Protein AF-A0A537VN77-F1 (afdb_monomer)

Radius of gyration: 16.87 Å; Cα contacts (8 Å, |Δi|>4): 190; chains: 1; bounding box: 40×30×40 Å

Sequence (161 aa):
MLVGNSLGGTAAMWLAAAWPERVAGLVLVDAALPLPREARPDRKTIARIGLASLPGLGEALYSLFVRFKSADWQVADGLRRNVADPTRLSAETLRLMYEEAEERHHRPELRAPLLSAQRNLLWMLSARRAEVERVAASLTVPTLLVWGSDDLLVPLVVGQE

Solvent-accessible surface area (backbone atoms only — not comparable to full-atom values): 9035 Å² total; per-residue (Å²): 98,44,76,15,52,28,67,46,13,40,52,42,49,52,51,38,49,76,40,46,94,76,29,82,22,39,38,31,37,49,41,56,65,50,72,51,92,85,61,78,73,58,65,68,58,52,51,52,54,53,54,46,45,37,86,68,58,12,57,51,53,48,52,52,45,54,73,75,43,53,39,68,53,52,42,54,52,45,43,74,58,77,40,89,60,71,88,76,57,52,72,64,58,54,50,52,48,43,52,52,41,46,47,55,64,79,37,69,79,54,49,59,60,52,39,48,52,53,36,51,50,53,45,43,44,56,84,33,31,74,56,54,54,49,47,62,73,60,53,82,53,60,70,47,81,44,72,51,85,72,35,73,82,58,46,42,72,64,78,53,132

Secondary structure (DSSP, 8-state):
-EEEETHHHHHHHHHHHH-GGG-S-EEEES---PPPTT----HHHHHHHHHHTSTTHHHHHHHHHHHHS-HHHHHHHHHHHH-S-GGGS-HHHHHHHHHHHHHHHH-GGGHHHHHHHHHHHHHHHHHTHHHHHHHHHT--S-EEEE--TT-SSS-GGGT--

pLDDT: mean 89.59, std 6.11, range [59.06, 98.31]

Mean predicted aligned error: 4.35 Å

Nearest PDB structures (foldseek):
  7zbd-assembly2_B  TM=7.349E-01  e=2.094E-03  Rhodococcus sp. (in: high G+C Gram-positive bacteria)
  8j1o-assembly1_A  TM=7.162E-01  e=1.514E-03  Rhodococcus sp. (in: high G+C Gram-positive bacteria)
  7ond-assembly2_B  TM=6.921E-01  e=1.359E-03  Rhodococcus sp. (in: high G+C Gram-positive bacteria)
  3wib-assembly1_A  TM=7.117E-01  e=2.094E-03  Agrobacterium fabrum str. C58
  3wi7-assembly2_B  TM=7.198E-01  e=3.225E-03  Agrobacterium fabrum str. C58

Structure (mmCIF, N/CA/C/O backbone):
data_AF-A0A537VN77-F1
#
_entry.id   AF-A0A537VN77-F1
#
loop_
_atom_site.group_PDB
_atom_site.id
_atom_site.type_symbol
_atom_site.label_atom_id
_atom_site.label_alt_id
_atom_site.label_comp_id
_atom_site.label_asym_id
_atom_site.label_entity_id
_atom_site.label_seq_id
_atom_site.pdbx_PDB_ins_code
_atom_site.Cartn_x
_atom_site.Cartn_y
_atom_site.Cartn_z
_atom_site.occupancy
_atom_site.B_iso_or_equiv
_atom_site.auth_seq_id
_atom_site.auth_comp_id
_atom_site.auth_asym_id
_atom_site.auth_atom_id
_atom_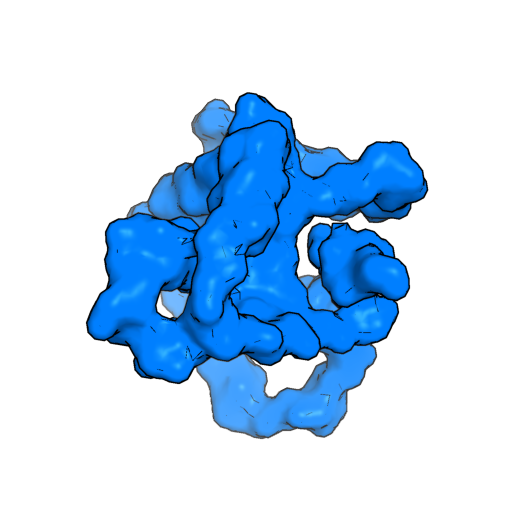site.pdbx_PDB_model_num
ATOM 1 N N . MET A 1 1 ? -18.432 6.734 3.301 1.00 94.25 1 MET A N 1
ATOM 2 C CA . MET A 1 1 ? -17.837 5.383 3.269 1.00 94.25 1 MET A CA 1
ATOM 3 C C . MET A 1 1 ? -16.447 5.508 2.674 1.00 94.25 1 MET A C 1
ATOM 5 O O . MET A 1 1 ? -16.283 6.321 1.772 1.00 94.25 1 MET A O 1
ATOM 9 N N . LEU A 1 2 ? -15.469 4.770 3.195 1.00 97.81 2 LEU A N 1
ATOM 10 C CA . LEU A 1 2 ? -14.111 4.702 2.656 1.00 97.81 2 LEU A CA 1
ATOM 11 C C . LEU A 1 2 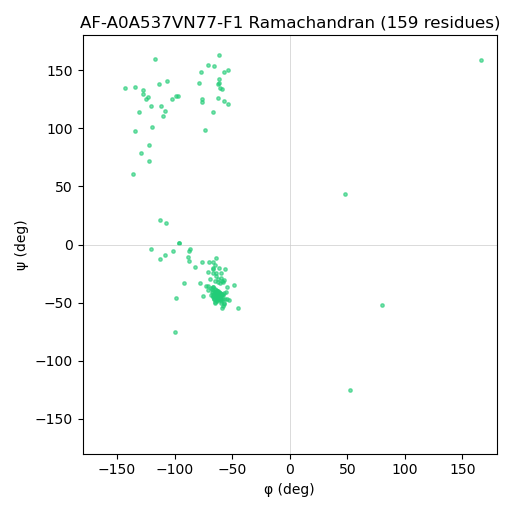? -13.849 3.293 2.130 1.00 97.81 2 LEU A C 1
ATOM 13 O O . LEU A 1 2 ? -14.228 2.315 2.770 1.00 97.81 2 LEU A O 1
ATOM 17 N N . VAL A 1 3 ? -13.197 3.200 0.976 1.00 97.94 3 VAL A N 1
ATOM 18 C CA . VAL A 1 3 ? -12.779 1.935 0.366 1.00 97.94 3 VAL A CA 1
ATOM 19 C C . VAL A 1 3 ? -11.296 2.054 0.062 1.00 97.94 3 VAL A C 1
ATOM 21 O O . VAL A 1 3 ? -10.876 3.045 -0.536 1.00 97.94 3 VAL A O 1
ATOM 24 N N . GLY A 1 4 ? -10.504 1.076 0.489 1.00 96.69 4 GLY A N 1
ATOM 25 C CA . GLY A 1 4 ? -9.062 1.104 0.292 1.00 96.69 4 GLY A CA 1
ATOM 26 C C . GLY A 1 4 ? -8.490 -0.274 -0.002 1.00 96.69 4 GLY A C 1
ATOM 27 O O . GLY A 1 4 ? -8.814 -1.244 0.682 1.00 96.69 4 GLY A O 1
ATOM 28 N N . ASN A 1 5 ? -7.608 -0.334 -1.003 1.00 94.88 5 ASN A N 1
ATOM 29 C CA . ASN A 1 5 ? -6.829 -1.520 -1.342 1.00 94.88 5 ASN A CA 1
ATOM 30 C C . ASN A 1 5 ? -5.361 -1.359 -0.933 1.00 94.88 5 ASN A C 1
ATOM 32 O O . ASN A 1 5 ? -4.800 -0.271 -1.089 1.00 94.88 5 ASN A O 1
ATOM 36 N N . SER A 1 6 ? -4.735 -2.423 -0.418 1.00 92.19 6 SER A N 1
ATOM 37 C CA . SER A 1 6 ? -3.312 -2.429 -0.055 1.00 92.19 6 SER A CA 1
ATOM 38 C C . SER A 1 6 ? -2.946 -1.248 0.862 1.00 92.19 6 SER A C 1
ATOM 40 O O . SER A 1 6 ? -3.596 -1.053 1.893 1.00 92.19 6 SER A O 1
ATOM 42 N N . LEU A 1 7 ? -1.949 -0.427 0.506 1.00 89.81 7 LEU A N 1
ATOM 43 C CA . LEU A 1 7 ? -1.585 0.799 1.233 1.00 89.81 7 LEU A CA 1
ATOM 44 C C . LEU A 1 7 ? -2.771 1.763 1.414 1.00 89.81 7 LEU A C 1
ATOM 46 O O . LEU A 1 7 ? -2.897 2.403 2.458 1.00 89.81 7 LEU A O 1
ATOM 50 N N . GLY A 1 8 ? -3.654 1.862 0.417 1.00 92.56 8 GLY A N 1
ATOM 51 C CA . GLY A 1 8 ? -4.868 2.672 0.506 1.00 92.56 8 GLY A CA 1
ATOM 52 C C . GLY A 1 8 ? -5.838 2.150 1.567 1.00 92.56 8 GLY A C 1
ATOM 53 O O . GLY A 1 8 ? -6.514 2.946 2.212 1.00 92.56 8 GLY A O 1
ATOM 54 N N . GLY A 1 9 ? -5.858 0.835 1.805 1.00 94.31 9 GLY A N 1
ATOM 55 C CA . GLY A 1 9 ? -6.600 0.209 2.901 1.00 94.31 9 GLY A CA 1
ATOM 56 C C . GLY A 1 9 ? -6.070 0.648 4.262 1.00 94.31 9 GLY A C 1
ATOM 57 O O . GLY A 1 9 ? -6.841 1.082 5.116 1.00 94.31 9 GLY A O 1
ATOM 58 N N . THR A 1 10 ? -4.748 0.645 4.443 1.00 91.62 10 THR A N 1
ATOM 59 C CA . THR A 1 10 ? -4.131 1.159 5.671 1.00 91.62 10 THR A CA 1
ATOM 60 C C . THR A 1 10 ? -4.440 2.641 5.858 1.00 91.62 10 THR A C 1
ATOM 62 O O . THR A 1 10 ? -4.880 3.042 6.928 1.00 91.62 10 THR A O 1
ATOM 65 N N . ALA A 1 11 ? -4.294 3.467 4.821 1.00 92.44 11 ALA A N 1
ATOM 66 C CA . ALA A 1 11 ? -4.624 4.890 4.909 1.00 92.44 11 ALA A CA 1
ATOM 67 C C . ALA A 1 11 ? -6.104 5.124 5.275 1.00 92.44 11 ALA A C 1
ATOM 69 O O . ALA A 1 11 ? -6.402 5.937 6.151 1.00 92.44 11 ALA A O 1
ATOM 70 N N . ALA A 1 12 ? -7.025 4.378 4.657 1.00 96.00 12 ALA A N 1
ATOM 71 C CA . ALA A 1 12 ? -8.455 4.444 4.950 1.00 96.00 12 ALA A CA 1
ATOM 72 C C . ALA A 1 12 ? -8.774 4.023 6.393 1.00 96.00 12 ALA A C 1
ATOM 74 O O . ALA A 1 12 ? -9.580 4.676 7.051 1.00 96.00 12 ALA A O 1
ATOM 75 N N . MET A 1 13 ? -8.105 2.987 6.906 1.00 95.44 13 MET A N 1
ATOM 76 C CA . MET A 1 13 ? -8.209 2.565 8.304 1.00 95.44 13 MET A CA 1
ATOM 77 C C . MET A 1 13 ? -7.779 3.676 9.267 1.00 95.44 13 MET A C 1
ATOM 79 O O . MET A 1 13 ? -8.489 3.972 10.223 1.00 95.44 13 MET A O 1
ATOM 83 N N . TRP A 1 14 ? -6.646 4.329 9.007 1.00 94.62 14 TRP A N 1
ATOM 84 C CA . TRP A 1 14 ? -6.175 5.431 9.847 1.00 94.62 14 TRP A CA 1
ATOM 85 C C . TRP A 1 14 ? -7.125 6.632 9.822 1.00 94.62 14 TRP A C 1
ATOM 87 O O . TRP A 1 14 ? -7.416 7.204 10.869 1.00 94.62 14 TRP A O 1
ATOM 97 N N . LEU A 1 15 ? -7.650 6.983 8.645 1.00 96.69 15 LEU A N 1
ATOM 98 C CA . LEU A 1 15 ? -8.667 8.029 8.500 1.00 96.69 15 LEU A CA 1
ATOM 99 C C . LEU A 1 15 ? -9.938 7.690 9.291 1.00 96.69 15 LEU A C 1
ATOM 101 O O . LEU A 1 15 ? -10.471 8.548 9.990 1.00 96.69 15 LEU A O 1
ATOM 105 N N . ALA A 1 16 ? -10.405 6.443 9.209 1.00 97.56 16 ALA A N 1
ATOM 106 C CA . ALA A 1 16 ? -11.589 5.981 9.924 1.00 97.56 16 ALA A CA 1
ATOM 107 C C . ALA A 1 16 ? -11.402 5.966 11.447 1.00 97.56 16 ALA A C 1
ATOM 109 O O . ALA A 1 16 ? -12.331 6.307 12.170 1.00 97.56 16 ALA A O 1
ATOM 110 N N . ALA A 1 17 ? -10.210 5.616 11.934 1.00 96.62 17 ALA A N 1
ATOM 111 C CA . ALA A 1 17 ? -9.894 5.658 13.359 1.00 96.62 17 ALA A CA 1
ATOM 112 C C . ALA A 1 17 ? -9.768 7.095 13.894 1.00 96.62 17 ALA A C 1
ATOM 114 O O . ALA A 1 17 ? -10.159 7.368 15.025 1.00 96.62 17 ALA A O 1
ATOM 115 N N . ALA A 1 18 ? -9.230 8.016 13.090 1.00 96.75 18 ALA A N 1
ATOM 116 C CA . ALA A 1 18 ? -9.036 9.408 13.491 1.00 96.75 18 ALA A CA 1
ATOM 117 C C . ALA A 1 18 ? -10.327 10.246 13.441 1.00 96.75 18 ALA A C 1
ATOM 119 O O . ALA A 1 18 ? -10.487 11.151 14.258 1.00 96.75 18 ALA A O 1
ATOM 120 N N . TRP A 1 19 ? -11.234 9.951 12.503 1.00 97.19 19 TRP A N 1
ATOM 121 C CA . TRP A 1 19 ? -12.484 10.697 12.290 1.00 97.19 19 TRP A CA 1
ATOM 122 C C . TRP A 1 19 ? -13.688 9.763 12.076 1.00 97.19 19 TRP A C 1
ATOM 124 O O . TRP A 1 19 ? -14.315 9.794 11.006 1.00 97.19 19 TRP A O 1
ATOM 134 N N . PRO A 1 20 ? -14.025 8.903 13.055 1.00 97.19 20 PRO A N 1
ATOM 135 C CA . PRO A 1 20 ? -15.087 7.906 12.908 1.00 97.19 20 PRO A CA 1
ATOM 136 C C . PRO A 1 20 ? -16.453 8.535 12.595 1.00 97.19 20 PRO A C 1
ATOM 138 O O . PRO A 1 20 ? -17.235 7.982 11.826 1.00 97.19 20 PRO A O 1
ATOM 141 N N . GLU A 1 21 ? -16.723 9.741 13.094 1.00 97.75 21 GLU A N 1
ATOM 142 C CA . GLU A 1 21 ? -17.956 10.494 12.848 1.00 97.75 21 GLU A CA 1
ATOM 143 C C . GLU A 1 21 ? -18.126 10.949 11.388 1.00 97.75 21 GLU A C 1
ATOM 145 O O . GLU A 1 21 ? -19.219 11.333 10.973 1.00 97.75 21 GLU A O 1
ATOM 150 N N . ARG A 1 22 ? -17.052 10.907 10.590 1.00 97.19 22 ARG A N 1
ATOM 151 C CA . ARG A 1 22 ? -17.046 11.285 9.166 1.00 97.19 22 ARG A CA 1
ATOM 152 C C . ARG A 1 22 ? -17.084 10.076 8.238 1.00 97.19 22 ARG A C 1
ATOM 154 O O . ARG A 1 22 ? -17.195 10.238 7.021 1.00 97.19 22 ARG A O 1
ATOM 161 N N . VAL A 1 23 ? -17.007 8.866 8.788 1.00 97.94 23 VAL A N 1
ATOM 162 C CA . VAL A 1 23 ? -16.882 7.628 8.022 1.00 97.94 23 VAL A CA 1
ATOM 163 C C . VAL A 1 23 ? -18.069 6.716 8.310 1.00 97.94 23 VAL A C 1
ATOM 165 O O . VAL A 1 23 ? -18.102 5.984 9.285 1.00 97.94 23 VAL A O 1
ATOM 168 N N . ALA A 1 24 ? -19.034 6.702 7.388 1.00 97.38 24 ALA A N 1
ATOM 169 C CA . ALA A 1 24 ? -20.220 5.839 7.486 1.00 97.38 24 ALA A CA 1
ATOM 170 C C . ALA A 1 24 ? -19.927 4.319 7.428 1.00 97.38 24 ALA A C 1
ATOM 172 O O . ALA A 1 24 ? -20.821 3.513 7.653 1.00 97.38 24 ALA A O 1
ATOM 173 N N . GLY A 1 25 ? -18.706 3.925 7.064 1.00 97.69 25 GLY A N 1
ATOM 174 C CA . GLY A 1 25 ? -18.283 2.533 6.926 1.00 97.69 25 GLY A CA 1
ATOM 175 C C . GLY A 1 25 ? -16.961 2.426 6.173 1.00 97.69 25 GLY A C 1
ATOM 176 O O . GLY A 1 25 ? -16.590 3.352 5.436 1.00 97.69 25 GLY A O 1
ATOM 177 N N . LEU A 1 26 ? -16.268 1.308 6.363 1.00 98.31 26 LEU A N 1
ATOM 178 C CA . LEU A 1 26 ? -14.933 1.036 5.842 1.00 98.31 26 LEU A CA 1
ATOM 179 C C . LEU A 1 26 ? -14.915 -0.298 5.081 1.00 98.31 26 LEU A C 1
ATOM 181 O O . LEU A 1 26 ? -15.421 -1.301 5.573 1.00 98.31 26 LEU A O 1
ATOM 185 N N . VAL A 1 27 ? -14.321 -0.319 3.889 1.00 97.94 27 VAL A N 1
ATOM 186 C CA . VAL A 1 27 ? -14.057 -1.549 3.128 1.00 97.94 27 VAL A CA 1
ATOM 187 C C . VAL A 1 27 ? -12.558 -1.666 2.890 1.00 97.94 27 VAL A C 1
ATOM 189 O O . VAL A 1 27 ? -11.951 -0.796 2.259 1.00 97.94 27 VAL A O 1
ATOM 192 N N . LEU A 1 28 ? -11.972 -2.741 3.405 1.00 96.75 28 LEU A N 1
ATOM 193 C CA . LEU A 1 28 ? -10.553 -3.053 3.303 1.00 96.75 28 LEU A CA 1
ATOM 194 C C . LEU A 1 28 ? -10.374 -4.231 2.349 1.00 96.75 28 LEU A C 1
ATOM 196 O O . LEU A 1 28 ? -10.840 -5.328 2.642 1.00 96.75 28 LEU A O 1
ATOM 200 N N . VAL A 1 29 ? -9.713 -3.994 1.217 1.00 96.50 29 VAL A N 1
ATOM 201 C CA . VAL A 1 29 ? -9.443 -5.019 0.197 1.00 96.50 29 VAL A CA 1
ATOM 202 C C . VAL A 1 29 ? -7.954 -5.325 0.199 1.00 96.50 29 VAL A C 1
ATOM 204 O O . VAL A 1 29 ? -7.171 -4.460 -0.191 1.00 96.50 29 VAL A O 1
ATOM 207 N N . ASP A 1 30 ? -7.542 -6.507 0.650 1.00 94.19 30 ASP A N 1
ATOM 208 C CA . ASP A 1 30 ? -6.120 -6.889 0.724 1.00 94.19 30 ASP A CA 1
ATOM 209 C C . ASP A 1 30 ? -5.259 -5.792 1.382 1.00 94.19 30 ASP A C 1
ATOM 211 O O . ASP A 1 30 ? -4.228 -5.355 0.860 1.00 94.19 30 ASP A O 1
ATOM 215 N N . ALA A 1 31 ? -5.765 -5.213 2.478 1.00 93.50 31 ALA A N 1
ATOM 216 C CA . ALA A 1 31 ? -5.151 -4.042 3.091 1.00 93.50 31 ALA A CA 1
ATOM 217 C C . ALA A 1 31 ? -3.737 -4.372 3.580 1.00 93.50 31 ALA A C 1
ATOM 219 O O . ALA A 1 31 ? -3.488 -5.410 4.186 1.00 93.50 31 ALA A O 1
ATOM 220 N N . ALA A 1 32 ? -2.794 -3.459 3.367 1.00 90.38 32 ALA A N 1
ATOM 221 C CA . ALA A 1 32 ? -1.427 -3.681 3.802 1.00 90.38 32 ALA A CA 1
ATOM 222 C C . ALA A 1 32 ? -1.357 -3.527 5.331 1.00 90.38 32 ALA A C 1
ATOM 224 O O . ALA A 1 32 ? -1.319 -2.416 5.867 1.00 90.38 32 ALA A O 1
ATOM 225 N N . LEU A 1 33 ? -1.383 -4.650 6.040 1.00 87.25 33 LEU A N 1
ATOM 226 C CA . LEU A 1 33 ? -1.326 -4.722 7.497 1.00 87.25 33 LEU A CA 1
ATOM 227 C C . LEU A 1 33 ? -0.061 -5.466 7.942 1.00 87.25 33 LEU A C 1
ATOM 229 O O . LEU A 1 33 ? 0.566 -6.166 7.138 1.00 87.25 33 LEU A O 1
ATOM 233 N N . PRO A 1 34 ? 0.386 -5.282 9.197 1.00 84.50 34 PRO A N 1
ATOM 234 C CA . PRO A 1 34 ? 1.574 -5.959 9.675 1.00 84.50 34 PRO A CA 1
ATOM 235 C C . PRO A 1 34 ? 1.382 -7.469 9.616 1.00 84.50 34 PRO A C 1
ATOM 237 O O . PRO A 1 34 ? 0.365 -7.999 10.055 1.00 84.50 34 PRO A O 1
ATOM 240 N N . LEU A 1 35 ? 2.395 -8.166 9.111 1.00 79.75 35 LEU A N 1
ATOM 241 C CA . LEU A 1 35 ? 2.364 -9.618 9.034 1.00 79.75 35 LEU A CA 1
ATOM 242 C C . LEU A 1 35 ? 2.244 -10.235 10.446 1.00 79.75 35 LEU A C 1
ATOM 244 O O . LEU A 1 35 ? 2.933 -9.781 11.380 1.00 79.75 35 LEU A O 1
ATOM 248 N N . PRO A 1 36 ? 1.426 -11.291 10.611 1.00 77.31 36 PRO A N 1
ATOM 249 C CA . PRO A 1 36 ? 1.510 -12.182 11.762 1.00 77.31 36 PRO A CA 1
ATOM 250 C C . PRO A 1 36 ? 2.934 -12.725 11.915 1.00 77.31 36 PRO A C 1
ATOM 252 O O . PRO A 1 36 ? 3.662 -12.882 10.929 1.00 77.31 36 PRO A O 1
ATOM 255 N N . ARG A 1 37 ? 3.363 -13.032 13.142 1.00 75.69 37 ARG A N 1
ATOM 256 C CA . ARG A 1 37 ? 4.736 -13.522 13.403 1.00 75.69 37 ARG A CA 1
ATOM 257 C C . ARG A 1 37 ? 5.002 -14.878 12.739 1.00 75.69 37 ARG A C 1
ATOM 259 O O . ARG A 1 37 ? 6.144 -15.249 12.448 1.00 75.69 37 ARG A O 1
ATOM 266 N N . GLU A 1 38 ? 3.933 -15.614 12.497 1.00 76.62 38 GLU A N 1
ATOM 267 C CA . GLU A 1 38 ? 3.873 -16.937 11.902 1.00 76.62 38 GLU A CA 1
ATOM 268 C C . GLU A 1 38 ? 3.939 -16.863 10.374 1.00 76.62 38 GLU A C 1
ATOM 270 O O . GLU A 1 38 ? 4.332 -17.838 9.733 1.00 76.62 38 GLU A O 1
ATOM 275 N N . ALA A 1 39 ? 3.637 -15.700 9.784 1.00 75.19 39 ALA A N 1
ATOM 276 C CA . ALA A 1 39 ? 3.703 -15.512 8.347 1.00 75.19 39 ALA A CA 1
ATOM 277 C C . ALA A 1 39 ? 5.136 -15.733 7.833 1.00 75.19 39 ALA A C 1
ATOM 279 O O . ALA A 1 39 ? 6.143 -15.386 8.466 1.00 75.19 39 ALA A O 1
ATOM 280 N N . ARG A 1 40 ? 5.235 -16.340 6.652 1.00 72.19 40 ARG A N 1
ATOM 281 C CA . ARG A 1 40 ? 6.497 -16.617 5.958 1.00 72.19 40 ARG A CA 1
ATOM 282 C C . ARG A 1 40 ? 6.378 -16.089 4.529 1.00 72.19 40 ARG A C 1
ATOM 284 O O . ARG A 1 40 ? 6.104 -16.873 3.626 1.00 72.19 40 ARG A O 1
ATOM 291 N N . PRO A 1 41 ? 6.536 -14.770 4.313 1.00 73.06 41 PRO A N 1
ATOM 292 C CA . PRO A 1 41 ? 6.396 -14.207 2.979 1.00 73.06 41 PRO A CA 1
ATOM 293 C C . PRO A 1 41 ? 7.514 -14.724 2.078 1.00 73.06 41 PRO A C 1
ATOM 295 O O . PRO A 1 41 ? 8.612 -15.049 2.548 1.00 73.06 41 PRO A O 1
ATOM 298 N N . ASP A 1 42 ? 7.254 -14.762 0.773 1.00 79.88 42 ASP A N 1
ATOM 299 C CA . ASP A 1 42 ? 8.257 -15.186 -0.194 1.00 79.88 42 ASP A CA 1
ATOM 300 C C . ASP A 1 42 ? 9.526 -14.320 -0.091 1.00 79.88 42 ASP A C 1
ATOM 302 O O . ASP A 1 42 ? 9.503 -13.092 -0.229 1.00 79.88 42 ASP A O 1
ATOM 306 N N . ARG A 1 43 ? 10.671 -14.980 0.126 1.00 81.31 43 ARG A N 1
ATOM 307 C CA . ARG A 1 43 ? 11.965 -14.310 0.325 1.00 81.31 43 ARG A CA 1
ATOM 308 C C . ARG A 1 43 ? 12.369 -13.473 -0.886 1.00 81.31 43 ARG A C 1
ATOM 310 O O . ARG A 1 43 ? 13.005 -12.435 -0.711 1.00 81.31 43 ARG A O 1
ATOM 317 N N . LYS A 1 44 ? 12.017 -13.902 -2.105 1.00 82.81 44 LYS A N 1
ATOM 318 C CA . LYS A 1 44 ? 12.354 -13.153 -3.325 1.00 82.81 44 LYS A CA 1
ATOM 319 C C . LYS A 1 44 ? 11.528 -11.874 -3.420 1.00 82.81 44 LYS A C 1
ATOM 321 O O . LYS A 1 44 ? 12.061 -10.847 -3.834 1.00 82.81 44 LYS A O 1
ATOM 326 N N . THR A 1 45 ? 10.256 -11.915 -3.037 1.00 80.00 45 THR A N 1
ATOM 327 C CA . THR A 1 45 ? 9.392 -10.733 -2.940 1.00 80.00 45 THR A CA 1
ATOM 328 C C . THR A 1 45 ? 9.914 -9.755 -1.890 1.00 80.00 45 THR A C 1
ATOM 330 O O . THR A 1 45 ? 10.127 -8.592 -2.232 1.00 80.00 45 THR A O 1
ATOM 333 N N . ILE A 1 46 ? 10.254 -10.217 -0.678 1.00 81.75 46 ILE A N 1
ATOM 334 C CA . ILE A 1 46 ? 10.861 -9.360 0.362 1.00 81.75 46 ILE A CA 1
ATOM 335 C C . ILE A 1 46 ? 12.152 -8.709 -0.145 1.00 81.75 46 ILE A C 1
ATOM 337 O O . ILE A 1 46 ? 12.307 -7.495 -0.041 1.00 81.75 46 ILE A O 1
ATOM 341 N N . ALA A 1 47 ? 13.076 -9.492 -0.712 1.00 84.50 47 ALA A N 1
ATOM 342 C CA . ALA A 1 47 ? 14.361 -8.977 -1.181 1.00 84.50 47 ALA A CA 1
ATOM 343 C C . ALA A 1 47 ? 14.191 -7.917 -2.280 1.00 84.50 47 ALA A C 1
ATOM 345 O O . ALA A 1 47 ? 14.853 -6.882 -2.255 1.00 84.50 47 ALA A O 1
ATOM 346 N N . ARG A 1 48 ? 13.270 -8.149 -3.222 1.00 82.38 48 ARG A N 1
ATOM 347 C CA . ARG A 1 48 ? 12.968 -7.211 -4.310 1.00 82.38 48 ARG A CA 1
ATOM 348 C C . ARG A 1 48 ? 12.387 -5.904 -3.784 1.00 82.38 48 ARG A C 1
ATOM 350 O O . ARG A 1 48 ? 12.848 -4.836 -4.178 1.00 82.38 48 ARG A O 1
ATOM 357 N N . ILE A 1 49 ? 11.404 -5.996 -2.889 1.00 82.81 49 ILE A N 1
ATOM 358 C CA . ILE A 1 49 ? 10.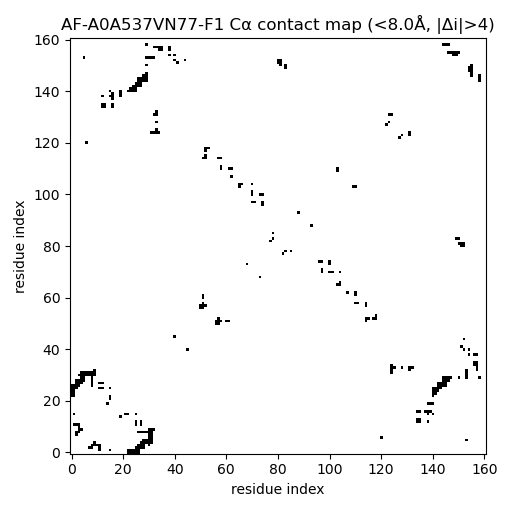773 -4.830 -2.269 1.00 82.81 49 ILE A CA 1
ATOM 359 C C . ILE A 1 49 ? 11.802 -4.056 -1.434 1.00 82.81 49 ILE A C 1
ATOM 361 O O . ILE A 1 49 ? 11.906 -2.838 -1.568 1.00 82.81 49 ILE A O 1
ATOM 365 N N . GLY A 1 50 ? 12.612 -4.750 -0.632 1.00 86.06 50 GLY A N 1
ATOM 366 C CA . GLY A 1 50 ? 13.673 -4.146 0.173 1.00 86.06 50 GLY A CA 1
ATOM 367 C C . GLY A 1 50 ? 14.712 -3.413 -0.676 1.00 86.06 50 GLY A C 1
ATOM 368 O O . GLY A 1 50 ? 14.996 -2.248 -0.414 1.00 86.06 50 GLY A O 1
ATOM 369 N N . LEU A 1 51 ? 15.217 -4.049 -1.738 1.00 86.88 51 LEU A N 1
ATOM 370 C CA . LEU A 1 51 ? 16.205 -3.454 -2.644 1.00 86.88 51 LEU A CA 1
ATOM 371 C C . LEU A 1 51 ? 15.664 -2.201 -3.346 1.00 86.88 51 LEU A C 1
ATOM 373 O O . LEU A 1 51 ? 16.345 -1.179 -3.389 1.00 86.88 51 LEU A O 1
ATOM 377 N N . ALA A 1 52 ? 14.427 -2.258 -3.847 1.00 84.06 52 ALA A N 1
ATOM 378 C CA . ALA A 1 52 ? 13.764 -1.110 -4.468 1.00 84.06 52 ALA A CA 1
ATOM 379 C C . ALA A 1 52 ? 13.503 0.044 -3.479 1.00 84.06 52 ALA A C 1
ATOM 381 O O . ALA A 1 52 ? 13.277 1.172 -3.902 1.00 84.06 52 ALA A O 1
ATOM 382 N N . SER A 1 53 ? 13.558 -0.222 -2.172 1.00 87.12 53 SER A N 1
ATOM 383 C CA . SER A 1 53 ? 13.287 0.758 -1.114 1.00 87.12 53 SER A CA 1
ATOM 384 C C . SER A 1 53 ? 14.548 1.415 -0.550 1.00 87.12 53 SER A C 1
ATOM 386 O O . SER A 1 53 ? 14.449 2.230 0.365 1.00 87.12 53 SER A O 1
ATOM 388 N N . LEU A 1 54 ? 15.737 1.088 -1.062 1.00 89.00 54 LEU A N 1
ATOM 389 C CA . LEU A 1 54 ? 16.973 1.763 -0.665 1.00 89.00 54 LEU A CA 1
ATOM 390 C C . LEU A 1 54 ? 17.051 3.151 -1.326 1.00 89.00 54 LEU A C 1
ATOM 392 O O . LEU A 1 54 ? 17.022 3.214 -2.554 1.00 89.00 54 LEU A O 1
ATOM 396 N N . PRO A 1 55 ? 17.181 4.257 -0.566 1.00 88.06 55 PRO A N 1
ATOM 397 C CA . PRO A 1 55 ? 17.260 5.596 -1.147 1.00 88.06 55 PRO A CA 1
ATOM 398 C C . PRO A 1 55 ? 18.438 5.745 -2.119 1.00 88.06 55 PRO A C 1
ATOM 400 O O . PRO A 1 55 ? 19.559 5.331 -1.823 1.00 88.06 55 PRO A O 1
ATOM 403 N N . GLY A 1 56 ? 18.191 6.341 -3.282 1.00 88.75 56 GLY A N 1
ATOM 404 C CA . GLY A 1 56 ? 19.169 6.543 -4.351 1.00 88.75 56 GLY A CA 1
ATOM 405 C C . GLY A 1 56 ? 19.378 5.292 -5.206 1.00 88.75 56 GLY A C 1
ATOM 406 O O . GLY A 1 56 ? 19.253 5.350 -6.430 1.00 88.75 56 GLY A O 1
ATOM 407 N N . LEU A 1 57 ? 19.661 4.146 -4.576 1.00 89.12 57 LEU A N 1
ATOM 408 C CA . LEU A 1 57 ? 19.861 2.880 -5.288 1.00 89.12 57 LEU A CA 1
ATOM 409 C C . LEU A 1 57 ? 18.559 2.366 -5.921 1.00 89.12 57 LEU A C 1
ATOM 411 O O . LEU A 1 57 ? 18.569 1.944 -7.075 1.00 89.12 57 LEU A O 1
ATOM 415 N N . GLY A 1 58 ? 17.440 2.433 -5.200 1.00 89.00 58 GLY A N 1
ATOM 416 C CA . GLY A 1 58 ? 16.124 2.032 -5.690 1.00 89.00 58 GLY A CA 1
ATOM 417 C C . GLY A 1 58 ? 15.692 2.853 -6.903 1.00 89.00 58 GLY A C 1
ATOM 418 O O . GLY A 1 58 ? 15.295 2.285 -7.917 1.00 89.00 58 GLY A O 1
ATOM 419 N N . GLU A 1 59 ? 15.854 4.177 -6.851 1.00 89.94 59 GLU A N 1
ATOM 420 C CA . GLU A 1 59 ? 15.557 5.090 -7.959 1.00 89.94 59 GLU A CA 1
ATOM 421 C C . GLU A 1 59 ? 16.428 4.797 -9.195 1.00 89.94 59 GLU A C 1
ATOM 423 O O . GLU A 1 59 ? 15.925 4.804 -10.325 1.00 89.94 59 GLU A O 1
ATOM 428 N N . ALA A 1 60 ? 17.719 4.504 -8.998 1.00 89.44 60 ALA A N 1
ATOM 429 C CA . ALA A 1 60 ? 18.638 4.144 -10.077 1.00 89.44 60 ALA A CA 1
ATOM 430 C C . ALA A 1 60 ? 18.260 2.802 -10.727 1.00 89.44 60 ALA A C 1
ATOM 432 O O . ALA A 1 60 ? 18.164 2.710 -11.955 1.00 89.44 60 ALA A O 1
ATOM 433 N N . LEU A 1 61 ? 17.979 1.776 -9.916 1.00 89.31 61 LEU A N 1
ATOM 434 C CA . LEU A 1 61 ? 17.537 0.462 -10.390 1.00 89.31 61 LEU A CA 1
ATOM 435 C C . LEU A 1 61 ? 16.181 0.540 -11.095 1.00 89.31 61 LEU A C 1
ATOM 437 O O . LEU A 1 61 ? 16.012 -0.058 -12.156 1.00 89.31 61 LEU A O 1
ATOM 441 N N . TYR A 1 62 ? 15.237 1.311 -10.555 1.00 87.44 62 TYR A N 1
ATOM 442 C CA . TYR A 1 62 ? 13.937 1.533 -11.180 1.00 87.44 62 TYR A CA 1
ATOM 443 C C . TYR A 1 62 ? 14.075 2.283 -12.508 1.00 87.44 62 TYR A C 1
ATOM 445 O O . TYR A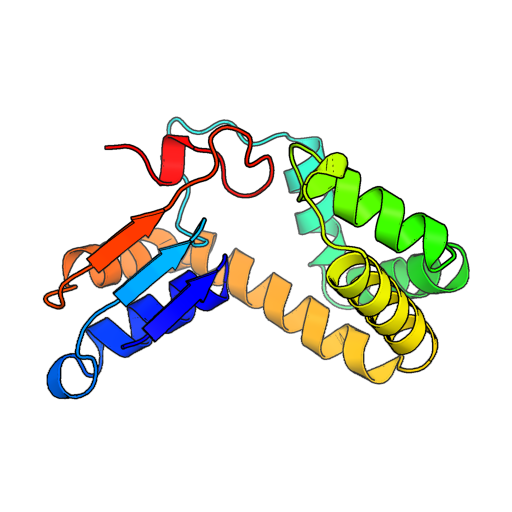 1 62 ? 13.420 1.941 -13.487 1.00 87.44 62 TYR A O 1
ATOM 453 N N . SER A 1 63 ? 14.983 3.259 -12.590 1.00 87.38 63 SER A N 1
ATOM 454 C CA . SER A 1 63 ? 15.264 3.972 -13.840 1.00 87.38 63 SER A CA 1
ATOM 455 C C . SER A 1 63 ? 15.867 3.056 -14.908 1.00 87.38 63 SER A C 1
ATOM 457 O O . SER A 1 63 ? 15.473 3.140 -16.068 1.00 87.38 63 SER A O 1
ATOM 459 N N . LEU A 1 64 ? 16.781 2.155 -14.533 1.00 88.56 64 LEU A N 1
ATOM 460 C CA . LEU A 1 64 ? 17.296 1.109 -15.426 1.00 88.56 64 LEU A CA 1
ATOM 461 C C . LEU A 1 64 ? 16.180 0.157 -15.865 1.00 88.56 64 LEU A C 1
ATOM 463 O O . LEU A 1 64 ? 16.063 -0.162 -17.045 1.00 88.56 64 LEU A O 1
ATOM 467 N N . PHE A 1 65 ? 15.340 -0.265 -14.923 1.00 86.31 65 PHE A N 1
ATOM 468 C CA . PHE A 1 65 ? 14.215 -1.150 -15.182 1.00 86.31 65 PHE A CA 1
ATOM 469 C C . PHE A 1 65 ? 13.238 -0.541 -16.196 1.00 86.31 65 PHE A C 1
ATOM 471 O O . PHE A 1 65 ? 13.026 -1.135 -17.248 1.00 86.31 65 PHE A O 1
ATOM 478 N N . VAL A 1 66 ? 12.737 0.673 -15.947 1.00 85.44 66 VAL A N 1
ATOM 479 C CA . VAL A 1 66 ? 11.841 1.390 -16.871 1.00 85.44 66 VAL A CA 1
ATOM 480 C C . VAL A 1 66 ? 12.537 1.681 -18.203 1.00 85.44 66 VAL A C 1
ATOM 482 O O . VAL A 1 66 ? 11.905 1.657 -19.246 1.00 85.44 66 VAL A O 1
ATOM 485 N N . ARG A 1 67 ? 13.852 1.916 -18.233 1.00 84.88 67 ARG A N 1
ATOM 486 C CA . ARG A 1 67 ? 14.566 2.135 -19.501 1.00 84.88 67 ARG A CA 1
ATOM 487 C C . ARG A 1 67 ? 14.609 0.891 -20.394 1.00 84.88 67 ARG A C 1
ATOM 489 O O . ARG A 1 67 ? 14.592 1.032 -21.612 1.00 84.88 67 ARG A O 1
ATOM 496 N N . PHE A 1 68 ? 14.731 -0.301 -19.812 1.00 87.69 68 PHE A N 1
ATOM 497 C CA . PHE A 1 68 ? 15.000 -1.535 -20.563 1.00 87.69 68 PHE A CA 1
ATOM 498 C C . PHE A 1 68 ? 13.817 -2.506 -20.644 1.00 87.69 68 PHE A C 1
ATOM 500 O O . PHE A 1 68 ? 13.900 -3.498 -21.369 1.00 87.69 68 PHE A O 1
ATOM 507 N N . LYS A 1 69 ? 12.734 -2.274 -19.900 1.00 89.06 69 LYS A N 1
ATOM 508 C CA . LYS A 1 69 ? 11.536 -3.123 -19.897 1.00 89.06 69 LYS A CA 1
ATOM 509 C C . LYS A 1 69 ? 10.375 -2.368 -20.523 1.00 89.06 69 LYS A C 1
ATOM 511 O O . LYS A 1 69 ? 10.003 -1.331 -20.000 1.00 89.06 69 LYS A O 1
ATOM 516 N N . SER A 1 70 ? 9.818 -2.894 -21.614 1.00 90.94 70 SER A N 1
ATOM 517 C CA . SER A 1 70 ? 8.653 -2.313 -22.294 1.00 90.94 70 SER A CA 1
ATOM 518 C C . SER A 1 70 ? 7.415 -2.273 -21.394 1.00 90.94 70 SER A C 1
ATOM 520 O O . SER A 1 70 ? 7.336 -3.020 -20.412 1.00 90.94 70 SER A O 1
ATOM 522 N N . ALA A 1 71 ? 6.415 -1.468 -21.767 1.00 89.69 71 ALA A N 1
ATOM 523 C CA . ALA A 1 71 ? 5.110 -1.481 -21.113 1.00 89.69 71 ALA A CA 1
ATOM 524 C C . ALA A 1 71 ? 4.484 -2.884 -21.110 1.00 89.69 71 ALA A C 1
ATOM 526 O O . ALA A 1 71 ? 4.020 -3.321 -20.062 1.00 89.69 71 ALA A O 1
ATOM 527 N N . ASP A 1 72 ? 4.590 -3.642 -22.211 1.00 92.31 72 ASP A N 1
ATOM 528 C CA . ASP A 1 72 ? 4.178 -5.056 -22.265 1.00 92.31 72 ASP A CA 1
ATOM 529 C C . ASP A 1 72 ? 4.804 -5.890 -21.151 1.00 92.31 72 ASP A C 1
ATOM 531 O O . ASP A 1 72 ? 4.120 -6.643 -20.459 1.00 92.31 72 ASP A O 1
ATOM 535 N N . TRP A 1 73 ? 6.118 -5.749 -20.953 1.00 92.94 73 TRP A N 1
ATOM 536 C CA . TRP A 1 73 ? 6.811 -6.480 -19.902 1.00 92.94 73 TRP A CA 1
ATOM 537 C C . TRP A 1 73 ? 6.294 -6.065 -18.523 1.00 92.94 73 TRP A C 1
ATOM 539 O O . TRP A 1 73 ? 6.060 -6.924 -17.675 1.00 92.94 73 TRP A O 1
ATOM 549 N N . GLN A 1 74 ? 6.107 -4.761 -18.292 1.00 90.81 74 GLN A N 1
ATOM 550 C CA . GLN A 1 74 ? 5.617 -4.229 -17.019 1.00 90.81 74 GLN A CA 1
ATOM 551 C C . GLN A 1 74 ? 4.192 -4.694 -16.705 1.00 90.81 74 GLN A C 1
ATOM 553 O O . GLN A 1 74 ? 3.930 -5.117 -15.579 1.00 90.81 74 GLN A O 1
ATOM 558 N N . VAL A 1 75 ? 3.292 -4.663 -17.691 1.00 93.62 75 VAL A N 1
ATOM 559 C CA . VAL A 1 75 ? 1.914 -5.145 -17.554 1.00 93.62 75 VAL A CA 1
ATOM 560 C C . VAL A 1 75 ? 1.909 -6.649 -17.301 1.00 93.62 75 VAL A C 1
ATOM 562 O O . VAL A 1 75 ? 1.310 -7.087 -16.323 1.00 93.62 75 VAL A O 1
ATOM 565 N N . ALA A 1 76 ? 2.634 -7.440 -18.096 1.00 93.00 76 ALA A N 1
ATOM 566 C CA . ALA A 1 76 ? 2.720 -8.888 -17.906 1.00 93.00 76 ALA A CA 1
ATOM 567 C C . ALA A 1 76 ? 3.277 -9.266 -16.522 1.00 93.00 76 ALA A C 1
ATOM 569 O O . ALA A 1 76 ? 2.752 -10.160 -15.855 1.00 93.00 76 ALA A O 1
ATOM 570 N N . ASP A 1 77 ? 4.319 -8.572 -16.055 1.00 90.19 77 ASP A N 1
ATOM 571 C CA . ASP A 1 77 ? 4.870 -8.788 -14.719 1.00 90.19 77 ASP A CA 1
ATOM 572 C C . ASP A 1 77 ? 3.908 -8.340 -13.608 1.00 90.19 77 ASP A C 1
ATOM 574 O O . ASP A 1 77 ? 3.812 -9.018 -12.586 1.00 90.19 77 ASP A O 1
ATOM 578 N N . GLY A 1 78 ? 3.174 -7.241 -13.802 1.00 90.12 78 GLY A N 1
ATOM 579 C CA . GLY A 1 78 ? 2.133 -6.780 -12.883 1.00 90.12 78 GLY A CA 1
ATOM 580 C C . GLY A 1 78 ? 0.982 -7.779 -12.757 1.00 90.12 78 GLY A C 1
ATOM 581 O O . GLY A 1 78 ? 0.621 -8.151 -11.642 1.00 90.12 78 GLY A O 1
ATOM 582 N N . LEU A 1 79 ? 0.473 -8.279 -13.886 1.00 92.81 79 LEU A N 1
ATOM 583 C CA . LEU A 1 79 ? -0.564 -9.313 -13.939 1.00 92.81 79 LEU A CA 1
ATOM 584 C C . LEU A 1 79 ? -0.125 -10.571 -13.195 1.00 92.81 79 LEU A C 1
ATOM 586 O O . LEU A 1 79 ? -0.810 -11.022 -12.286 1.00 92.81 79 LEU A O 1
ATOM 590 N N . ARG A 1 80 ? 1.069 -11.084 -13.511 1.00 89.88 80 ARG A N 1
ATOM 591 C CA . ARG A 1 80 ? 1.626 -12.280 -12.867 1.00 89.88 80 ARG A CA 1
ATOM 592 C C . ARG A 1 80 ? 1.733 -12.152 -11.344 1.00 89.88 80 ARG A C 1
ATOM 594 O O . ARG A 1 80 ? 1.708 -13.162 -10.649 1.00 89.88 80 ARG A O 1
ATOM 601 N N . ARG A 1 81 ? 1.945 -10.939 -10.829 1.00 85.12 81 ARG A N 1
ATOM 602 C CA . ARG A 1 81 ? 2.167 -10.699 -9.396 1.00 85.12 81 ARG A CA 1
ATOM 603 C C . ARG A 1 81 ? 0.898 -10.386 -8.621 1.00 85.12 81 ARG A C 1
ATOM 605 O O . ARG A 1 81 ? 0.840 -10.727 -7.447 1.00 85.12 81 ARG A O 1
ATOM 612 N N . ASN A 1 82 ? -0.055 -9.715 -9.260 1.00 88.38 82 ASN A N 1
ATOM 613 C CA . ASN A 1 82 ? -1.167 -9.072 -8.566 1.00 88.38 82 ASN A CA 1
ATOM 614 C C . ASN A 1 82 ? -2.540 -9.603 -9.009 1.00 88.38 82 ASN A C 1
ATOM 616 O O . ASN A 1 82 ? -3.552 -9.155 -8.483 1.00 88.38 82 ASN A O 1
ATOM 620 N N . VAL A 1 83 ? -2.600 -10.505 -9.995 1.00 91.50 83 VAL A N 1
ATOM 621 C CA . VAL A 1 83 ? -3.861 -11.013 -10.548 1.00 91.50 83 VAL A CA 1
ATOM 622 C C . VAL A 1 83 ? -3.825 -12.535 -10.605 1.00 91.50 83 VAL A C 1
ATOM 624 O O . VAL A 1 83 ? -3.059 -13.117 -11.369 1.00 91.50 83 VAL A O 1
ATOM 627 N N . ALA A 1 84 ? -4.686 -13.175 -9.813 1.00 91.56 84 ALA A N 1
ATOM 628 C CA . ALA A 1 84 ? -4.786 -14.633 -9.751 1.00 91.56 84 ALA A CA 1
ATOM 629 C C . ALA A 1 84 ? -5.264 -15.249 -11.078 1.00 91.56 84 ALA A C 1
ATOM 631 O O . ALA A 1 84 ? -4.727 -16.257 -11.528 1.00 91.56 84 ALA A O 1
ATOM 632 N N . ASP A 1 85 ? -6.245 -14.615 -11.728 1.00 92.38 85 ASP A N 1
ATOM 633 C CA . ASP A 1 85 ? -6.781 -15.046 -13.020 1.00 92.38 85 ASP A CA 1
ATOM 634 C C . ASP A 1 85 ? -6.929 -13.848 -13.975 1.00 92.38 85 ASP A C 1
ATOM 636 O O . ASP A 1 85 ? -7.919 -13.109 -13.907 1.00 92.38 85 ASP A O 1
ATOM 640 N N . PRO A 1 86 ? -5.953 -13.637 -14.880 1.00 90.88 86 PRO A N 1
ATOM 641 C CA . PRO A 1 86 ? -5.987 -12.545 -15.848 1.00 90.88 86 PRO A CA 1
ATOM 642 C C . PRO A 1 86 ? -7.172 -12.600 -16.818 1.00 90.88 86 PRO A C 1
ATOM 644 O O . PRO A 1 86 ? -7.524 -11.569 -17.386 1.00 90.88 86 PRO A O 1
ATOM 647 N N . THR A 1 87 ? -7.812 -13.763 -17.008 1.00 93.19 87 THR A N 1
ATOM 648 C CA . THR A 1 87 ? -8.961 -13.900 -17.924 1.00 93.19 87 THR A CA 1
ATOM 649 C C . THR A 1 87 ? -10.214 -13.193 -17.407 1.00 93.19 87 THR A C 1
ATOM 651 O O . THR A 1 87 ? -11.140 -12.925 -18.170 1.00 93.19 87 THR A O 1
ATOM 654 N N . ARG A 1 88 ? -10.227 -12.838 -16.117 1.00 92.38 88 ARG A N 1
ATOM 655 C CA . ARG A 1 88 ? -11.320 -12.111 -15.462 1.00 92.38 88 ARG A CA 1
ATOM 656 C C . ARG A 1 88 ? -11.198 -10.595 -15.580 1.00 92.38 88 ARG A C 1
ATOM 658 O O . ARG A 1 88 ? -12.084 -9.884 -15.109 1.00 92.38 88 ARG A O 1
ATOM 665 N N . LEU A 1 89 ? -10.116 -10.090 -16.168 1.00 94.06 89 LEU A N 1
ATOM 666 C CA . LEU A 1 89 ? -9.940 -8.659 -16.381 1.00 94.06 89 LEU A CA 1
ATOM 667 C C . LEU A 1 89 ? -10.738 -8.190 -17.592 1.00 94.06 89 LEU A C 1
ATOM 669 O O . LEU A 1 89 ? -10.764 -8.838 -18.637 1.00 94.06 89 LEU A O 1
ATOM 673 N N . SER A 1 90 ? -11.359 -7.020 -17.462 1.00 96.06 90 SER A N 1
ATOM 674 C CA . SER A 1 90 ? -11.985 -6.372 -18.606 1.00 96.06 90 SER A CA 1
ATOM 675 C C . SER A 1 90 ? -10.915 -5.837 -19.564 1.00 96.06 90 SER A C 1
ATOM 677 O O . SER A 1 90 ? -9.797 -5.489 -19.165 1.00 96.06 90 SER A O 1
ATOM 679 N N . ALA A 1 91 ? -11.278 -5.709 -20.842 1.00 95.62 91 ALA A N 1
ATOM 680 C CA . ALA A 1 91 ? -10.425 -5.054 -21.832 1.00 95.62 91 ALA A CA 1
ATOM 681 C C . ALA A 1 91 ? -10.083 -3.606 -21.430 1.00 95.62 91 ALA A C 1
ATOM 683 O O . ALA A 1 91 ? -8.988 -3.124 -21.709 1.00 95.62 91 ALA A O 1
ATOM 684 N N . GLU A 1 92 ? -10.998 -2.926 -20.733 1.00 96.94 92 GLU A N 1
ATOM 685 C CA . GLU A 1 92 ? -10.770 -1.582 -20.208 1.00 96.94 92 GLU A CA 1
ATOM 686 C C . GLU A 1 92 ? -9.699 -1.563 -19.113 1.00 96.94 92 GLU A C 1
ATOM 688 O O . GLU A 1 92 ? -8.802 -0.725 -19.166 1.00 96.94 92 GLU A O 1
ATOM 693 N N . THR A 1 93 ? -9.738 -2.498 -18.157 1.00 95.25 93 THR A N 1
ATOM 694 C CA . THR A 1 93 ? -8.707 -2.598 -17.116 1.00 95.25 93 THR A CA 1
ATOM 695 C C . THR A 1 93 ? -7.338 -2.852 -17.731 1.00 95.25 93 THR A C 1
ATOM 697 O O . THR A 1 93 ? -6.379 -2.175 -17.371 1.00 95.25 93 THR A O 1
ATOM 700 N N . LEU A 1 94 ? -7.244 -3.767 -18.701 1.00 94.81 94 LEU A N 1
ATOM 701 C CA . LEU A 1 94 ? -5.989 -4.014 -19.412 1.00 94.81 94 LEU A CA 1
ATOM 702 C C . LEU A 1 94 ? -5.494 -2.752 -20.130 1.00 94.81 94 LEU A C 1
ATOM 704 O O . LEU A 1 94 ? -4.334 -2.387 -19.960 1.00 94.81 94 LEU A O 1
ATOM 708 N N . ARG A 1 95 ? -6.366 -2.041 -20.860 1.00 96.06 95 ARG A N 1
ATOM 709 C CA . ARG A 1 95 ? -6.019 -0.769 -21.518 1.00 96.06 95 ARG A CA 1
ATOM 710 C C . ARG A 1 95 ? -5.448 0.248 -20.523 1.00 96.06 95 ARG A C 1
ATOM 712 O O . ARG A 1 95 ? -4.397 0.819 -20.792 1.00 96.06 95 ARG A O 1
ATOM 719 N N . LEU A 1 96 ? -6.092 0.432 -19.369 1.00 95.38 96 LEU A N 1
ATOM 720 C CA . LEU A 1 96 ? -5.628 1.360 -18.330 1.00 95.38 96 LEU A CA 1
ATOM 721 C C . LEU A 1 96 ? -4.271 0.950 -17.740 1.00 95.38 96 LEU A C 1
ATOM 723 O O . LEU A 1 96 ? -3.423 1.806 -17.507 1.00 95.38 96 LEU A O 1
ATOM 727 N N . MET A 1 97 ? -4.029 -0.350 -17.538 1.00 94.50 97 MET A N 1
ATOM 728 C CA . MET A 1 97 ? -2.724 -0.841 -17.075 1.00 94.50 97 MET A CA 1
ATOM 729 C C . MET A 1 97 ? -1.607 -0.525 -18.076 1.00 94.50 97 MET A C 1
ATOM 731 O O . MET A 1 97 ? -0.502 -0.161 -17.671 1.00 94.50 97 MET A O 1
ATOM 735 N N . TYR A 1 98 ? -1.895 -0.657 -19.373 1.00 95.12 98 TYR A N 1
ATOM 736 C CA . TYR A 1 98 ? -0.974 -0.295 -20.447 1.00 95.12 98 TYR A CA 1
ATOM 737 C C . TYR A 1 98 ? -0.705 1.210 -20.496 1.00 95.12 98 TYR A C 1
ATOM 739 O O . TYR A 1 98 ? 0.454 1.615 -20.538 1.00 95.12 98 TYR A O 1
ATOM 747 N N . GLU A 1 99 ? -1.751 2.033 -20.418 1.00 94.62 99 GLU A N 1
ATOM 748 C CA . GLU A 1 99 ? -1.625 3.495 -20.373 1.00 94.62 99 GLU A CA 1
ATOM 749 C C . GLU A 1 99 ? -0.782 3.955 -19.181 1.00 94.62 99 GLU A C 1
ATOM 751 O O . GLU A 1 99 ? 0.116 4.779 -19.344 1.00 94.62 99 GLU A O 1
ATOM 756 N N . GLU A 1 100 ? -0.993 3.370 -18.001 1.00 91.38 100 GLU A N 1
ATOM 757 C CA . GLU A 1 100 ? -0.206 3.693 -16.811 1.00 91.38 100 GLU A CA 1
ATOM 758 C C . GLU A 1 100 ? 1.259 3.236 -16.948 1.00 91.38 100 GLU A C 1
ATOM 760 O O . GLU A 1 100 ? 2.183 3.923 -16.507 1.00 91.38 100 GLU A O 1
ATOM 765 N N . ALA A 1 101 ? 1.510 2.073 -17.558 1.00 91.06 101 ALA A N 1
ATOM 766 C CA . ALA A 1 101 ? 2.869 1.601 -17.820 1.00 91.06 101 ALA A CA 1
ATOM 767 C C . ALA A 1 101 ? 3.622 2.528 -18.789 1.00 91.06 101 ALA A C 1
ATOM 769 O O . ALA A 1 101 ? 4.780 2.859 -18.519 1.00 91.06 101 ALA A O 1
ATOM 770 N N . GLU A 1 102 ? 2.963 2.997 -19.851 1.00 91.62 102 GLU A N 1
ATOM 771 C CA . GLU A 1 102 ? 3.511 3.986 -20.788 1.00 91.62 102 GLU A CA 1
ATOM 772 C C . GLU A 1 102 ? 3.721 5.355 -20.124 1.00 91.62 102 GLU A C 1
ATOM 774 O O . GLU A 1 102 ? 4.792 5.954 -20.252 1.00 91.62 102 GLU A O 1
ATOM 779 N N . GLU A 1 103 ? 2.771 5.837 -19.317 1.00 89.81 103 GLU A N 1
ATOM 780 C CA . GLU A 1 103 ? 2.936 7.102 -18.592 1.00 89.81 103 GLU A CA 1
ATOM 781 C C . GLU A 1 103 ? 4.192 7.071 -17.703 1.00 89.81 103 GLU A C 1
ATOM 783 O O . GLU A 1 103 ? 4.984 8.018 -17.703 1.00 89.81 103 GLU A O 1
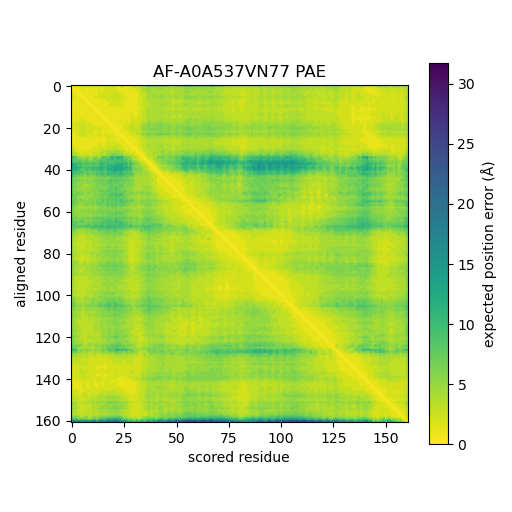ATOM 788 N N . ARG A 1 104 ? 4.459 5.955 -17.011 1.00 86.81 104 ARG A N 1
ATOM 789 C CA . ARG A 1 104 ? 5.672 5.792 -16.185 1.00 86.81 104 ARG A CA 1
ATOM 790 C C . ARG A 1 104 ? 6.975 5.867 -16.992 1.00 86.81 104 ARG A C 1
ATOM 792 O O . ARG A 1 104 ? 7.997 6.289 -16.437 1.00 86.81 104 ARG A O 1
ATOM 799 N N . HIS A 1 105 ? 6.975 5.479 -18.271 1.00 86.50 105 HIS A N 1
ATOM 800 C CA . HIS A 1 105 ? 8.131 5.661 -19.157 1.00 86.50 105 HIS A CA 1
ATOM 801 C C . HIS A 1 105 ? 8.392 7.138 -19.451 1.00 86.50 105 HIS A C 1
ATOM 803 O O . HIS A 1 105 ? 9.548 7.574 -19.439 1.00 86.50 105 HIS A O 1
ATOM 809 N N . HIS A 1 106 ? 7.323 7.902 -19.664 1.00 89.25 106 HIS A N 1
ATOM 810 C CA . HIS A 1 106 ? 7.386 9.307 -20.059 1.00 89.25 106 HIS A CA 1
ATOM 811 C C . HIS A 1 106 ? 7.463 10.289 -18.885 1.00 89.25 106 HIS A C 1
ATOM 813 O O . HIS A 1 106 ? 7.768 11.460 -19.101 1.00 89.25 106 HIS A O 1
ATOM 819 N N . ARG A 1 107 ? 7.247 9.819 -17.651 1.00 90.44 107 ARG A N 1
ATOM 820 C CA . ARG A 1 107 ? 7.196 10.652 -16.442 1.00 90.44 107 ARG A CA 1
ATOM 821 C C . ARG A 1 107 ? 8.211 10.241 -15.369 1.00 90.44 107 ARG A C 1
ATOM 823 O O . ARG A 1 107 ? 7.847 9.671 -14.333 1.00 90.44 107 ARG A O 1
ATOM 830 N N . PRO A 1 108 ? 9.516 10.494 -15.588 1.00 86.88 108 PRO A N 1
ATOM 831 C CA . PRO A 1 108 ? 10.569 10.135 -14.637 1.00 86.88 108 PRO A CA 1
ATOM 832 C C . PRO A 1 108 ? 10.413 10.780 -13.249 1.00 86.88 108 PRO A C 1
ATOM 834 O O . PRO A 1 108 ? 10.895 10.226 -12.262 1.00 8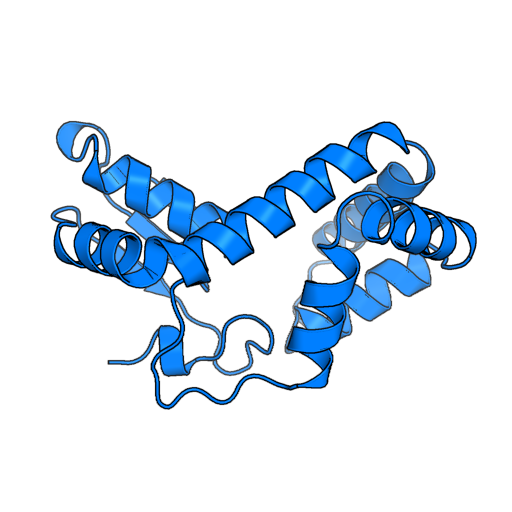6.88 108 PRO A O 1
ATOM 837 N N . GLU A 1 109 ? 9.721 11.909 -13.143 1.00 89.44 109 GLU A N 1
ATOM 838 C CA . GLU A 1 109 ? 9.430 12.604 -11.891 1.00 89.44 109 GLU A CA 1
ATOM 839 C C . GLU A 1 109 ? 8.495 11.822 -10.956 1.00 89.44 109 GLU A C 1
ATOM 841 O O . GLU A 1 109 ? 8.520 12.053 -9.750 1.00 89.44 109 GLU A O 1
ATOM 846 N N . LEU A 1 110 ? 7.717 10.858 -11.469 1.00 85.69 110 LEU A N 1
ATOM 847 C CA . LEU A 1 110 ? 6.845 10.005 -10.650 1.00 85.69 110 LEU A CA 1
ATOM 848 C C . LEU A 1 110 ? 7.610 8.912 -9.888 1.00 85.69 110 LEU A C 1
ATOM 850 O O . LEU A 1 110 ? 7.086 8.335 -8.934 1.00 85.69 110 LEU A O 1
ATOM 854 N N . ARG A 1 111 ? 8.866 8.639 -10.263 1.00 86.38 111 ARG A N 1
ATOM 855 C CA . ARG A 1 111 ? 9.673 7.540 -9.703 1.00 86.38 111 ARG A CA 1
ATOM 856 C C . ARG A 1 111 ? 9.974 7.737 -8.222 1.00 86.38 111 ARG A C 1
ATOM 858 O O . ARG A 1 111 ? 9.752 6.836 -7.418 1.00 86.38 111 ARG A O 1
ATOM 865 N N . ALA A 1 112 ? 10.475 8.917 -7.859 1.00 87.00 112 ALA A N 1
ATOM 866 C CA . ALA A 1 112 ? 10.852 9.207 -6.479 1.00 87.00 112 ALA A CA 1
ATOM 867 C C . ALA A 1 112 ? 9.633 9.239 -5.531 1.00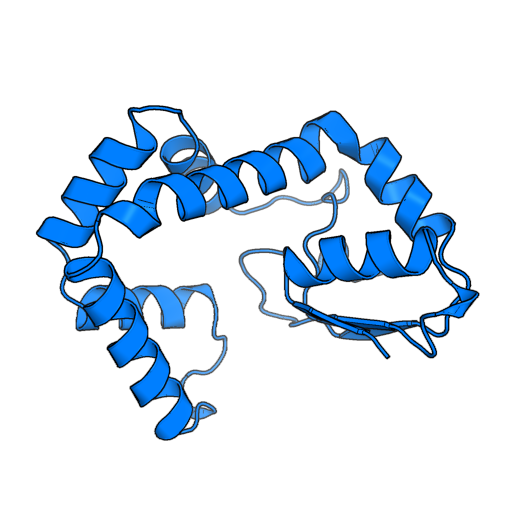 87.00 112 ALA A C 1
ATOM 869 O O . ALA A 1 112 ? 9.709 8.604 -4.478 1.00 87.00 112 ALA A O 1
ATOM 870 N N . PRO A 1 113 ? 8.493 9.877 -5.876 1.00 88.69 113 PRO A N 1
ATOM 871 C CA . PRO A 1 113 ? 7.264 9.778 -5.087 1.00 88.69 113 PRO A CA 1
ATOM 872 C C . PRO A 1 113 ? 6.765 8.340 -4.912 1.00 88.69 113 PRO A C 1
ATOM 874 O O . PRO A 1 113 ? 6.433 7.953 -3.793 1.00 88.69 113 PRO A O 1
ATOM 877 N N . LEU A 1 114 ? 6.773 7.528 -5.977 1.00 86.81 114 LEU A N 1
ATOM 878 C CA . LEU A 1 114 ? 6.357 6.123 -5.923 1.00 86.81 114 LEU A CA 1
ATOM 879 C C . LEU A 1 114 ? 7.216 5.314 -4.942 1.00 86.81 114 LEU A C 1
ATOM 881 O O . LEU A 1 114 ? 6.696 4.645 -4.048 1.00 86.81 114 LEU A O 1
ATOM 885 N N . LEU A 1 115 ? 8.541 5.411 -5.068 1.00 88.81 115 LEU A N 1
ATOM 886 C CA . LEU A 1 115 ? 9.462 4.699 -4.180 1.00 88.81 115 LEU A CA 1
ATOM 887 C C . LEU A 1 115 ? 9.431 5.256 -2.753 1.00 88.81 115 LEU A C 1
ATOM 889 O O . LEU A 1 115 ? 9.627 4.505 -1.800 1.00 88.81 115 LEU A O 1
ATOM 893 N N . SER A 1 116 ? 9.140 6.546 -2.578 1.00 90.06 116 SER A N 1
ATOM 894 C CA . SER A 1 116 ? 8.895 7.147 -1.264 1.00 90.06 116 SER A CA 1
ATOM 895 C C . SER A 1 116 ? 7.651 6.559 -0.594 1.00 90.06 116 SER A C 1
ATOM 897 O O . SER A 1 116 ? 7.711 6.163 0.570 1.00 90.06 116 SER A O 1
ATOM 899 N N . ALA A 1 117 ? 6.546 6.412 -1.332 1.00 87.69 117 ALA A N 1
ATOM 900 C CA . ALA A 1 117 ? 5.335 5.769 -0.827 1.00 87.69 117 ALA A CA 1
ATOM 901 C C . ALA A 1 117 ? 5.596 4.309 -0.419 1.00 87.69 117 ALA A C 1
ATOM 903 O O . ALA A 1 117 ? 5.205 3.895 0.673 1.00 87.69 117 ALA A O 1
ATOM 904 N N . GLN A 1 118 ? 6.336 3.556 -1.238 1.00 88.00 118 GLN A N 1
ATOM 905 C CA . GLN A 1 118 ? 6.738 2.184 -0.916 1.00 88.00 118 GLN A CA 1
ATOM 906 C C . GLN A 1 118 ? 7.605 2.113 0.353 1.00 88.00 118 GLN A C 1
ATOM 908 O O . GLN A 1 118 ? 7.354 1.289 1.231 1.00 88.00 118 GLN A O 1
ATOM 913 N N . ARG A 1 119 ? 8.600 2.999 0.487 1.00 90.62 119 ARG A N 1
ATOM 914 C CA . ARG A 1 119 ? 9.447 3.102 1.688 1.00 90.62 119 ARG A CA 1
ATOM 915 C C . ARG A 1 119 ? 8.623 3.379 2.943 1.00 90.62 119 ARG A C 1
ATOM 917 O O . ARG A 1 119 ? 8.808 2.706 3.955 1.00 90.62 119 ARG A O 1
ATOM 924 N N . ASN A 1 120 ? 7.700 4.335 2.863 1.00 86.75 120 ASN A N 1
ATOM 925 C CA . ASN A 1 120 ? 6.825 4.691 3.977 1.00 86.75 120 ASN A CA 1
ATOM 926 C C . ASN A 1 120 ? 5.908 3.534 4.373 1.00 86.75 120 ASN A C 1
ATOM 928 O O . ASN A 1 120 ? 5.745 3.281 5.566 1.00 86.75 120 ASN A O 1
ATOM 932 N N . LEU A 1 121 ? 5.368 2.796 3.397 1.00 84.94 121 LEU A N 1
ATOM 933 C CA . LEU A 1 121 ? 4.595 1.588 3.665 1.00 84.94 121 LEU A CA 1
ATOM 934 C C . LEU A 1 121 ? 5.427 0.574 4.457 1.00 84.94 121 LEU A C 1
ATOM 936 O O . LEU A 1 121 ? 5.008 0.136 5.523 1.00 84.94 121 LEU A O 1
ATOM 940 N N . LEU A 1 122 ? 6.628 0.234 3.984 1.00 85.75 122 LEU A N 1
ATOM 941 C CA . LEU A 1 122 ? 7.481 -0.733 4.680 1.00 85.75 122 LEU A CA 1
ATOM 942 C C . LEU A 1 122 ? 7.848 -0.281 6.086 1.00 85.75 122 LEU A C 1
ATOM 944 O O . LEU A 1 122 ? 7.832 -1.087 7.017 1.00 85.75 122 LEU A O 1
ATOM 948 N N . TRP A 1 123 ? 8.172 0.999 6.250 1.00 84.50 123 TRP A N 1
ATOM 949 C CA . TRP A 1 123 ? 8.480 1.560 7.556 1.00 84.50 123 TRP A CA 1
ATOM 950 C C . TRP A 1 123 ? 7.278 1.484 8.504 1.00 84.50 123 TRP A C 1
ATOM 952 O O . TRP A 1 123 ? 7.426 1.068 9.652 1.00 84.50 123 TR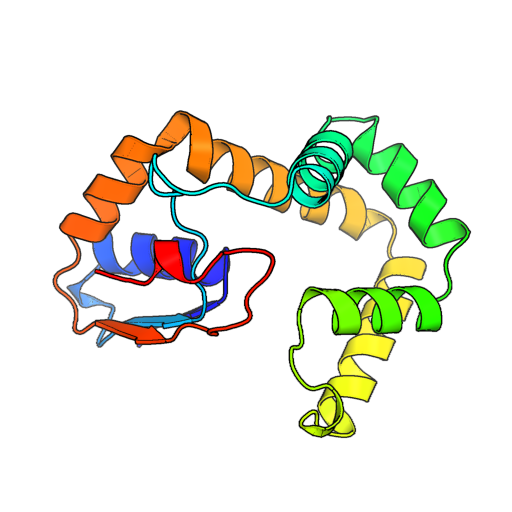P A O 1
ATOM 962 N N . MET A 1 124 ? 6.076 1.795 8.017 1.00 82.44 124 MET A N 1
ATOM 963 C CA . MET A 1 124 ? 4.843 1.687 8.793 1.00 82.44 124 MET A CA 1
ATOM 964 C C . MET A 1 124 ? 4.562 0.238 9.224 1.00 82.44 124 MET A C 1
ATOM 966 O O . MET A 1 124 ? 4.281 -0.011 10.394 1.00 82.44 124 MET A O 1
ATOM 970 N N . LEU A 1 125 ? 4.687 -0.727 8.308 1.00 79.88 125 LEU A N 1
ATOM 971 C CA . LEU A 1 125 ? 4.408 -2.141 8.592 1.00 79.88 125 LEU A CA 1
ATOM 972 C C . LEU A 1 125 ? 5.450 -2.810 9.496 1.00 79.88 125 LEU A C 1
ATOM 974 O O . LEU A 1 125 ? 5.146 -3.812 10.141 1.00 79.88 125 LEU A O 1
ATOM 978 N N . SER A 1 126 ? 6.671 -2.273 9.541 1.00 81.69 126 SER A N 1
ATOM 979 C CA . SER A 1 126 ? 7.762 -2.798 10.364 1.00 81.69 126 SER A CA 1
ATOM 980 C C . SER A 1 126 ? 7.921 -2.004 11.662 1.00 81.69 126 SER A C 1
ATOM 982 O O . SER A 1 126 ? 7.504 -2.455 12.728 1.00 81.69 126 SER A O 1
ATOM 984 N N . ALA A 1 127 ? 8.481 -0.799 11.580 1.00 81.19 127 ALA A N 1
ATOM 985 C CA . ALA A 1 127 ? 8.833 0.031 12.727 1.00 81.19 127 ALA A CA 1
ATOM 986 C C . ALA A 1 127 ? 7.614 0.535 13.515 1.00 81.19 127 ALA A C 1
ATOM 988 O O . ALA A 1 127 ? 7.736 0.818 14.705 1.00 81.19 127 ALA A O 1
ATOM 989 N N . ARG A 1 128 ? 6.438 0.621 12.879 1.00 83.31 128 ARG A N 1
ATOM 990 C CA . ARG A 1 128 ? 5.181 1.049 13.517 1.00 83.31 128 ARG A CA 1
ATOM 991 C C . ARG A 1 128 ? 4.138 -0.060 13.638 1.00 83.31 128 ARG A C 1
ATOM 993 O O . ARG A 1 128 ? 2.967 0.230 13.862 1.00 83.31 128 ARG A O 1
ATOM 1000 N N . ARG A 1 129 ? 4.550 -1.331 13.586 1.00 86.62 129 ARG A N 1
ATOM 1001 C CA . ARG A 1 129 ? 3.656 -2.498 13.710 1.00 86.62 129 ARG A CA 1
ATOM 1002 C C . ARG A 1 129 ? 2.643 -2.373 14.854 1.00 86.62 129 ARG A C 1
ATOM 1004 O O . ARG A 1 129 ? 1.446 -2.430 14.609 1.00 86.62 129 ARG A O 1
ATOM 1011 N N . ALA A 1 130 ? 3.122 -2.125 16.075 1.00 88.50 130 ALA A N 1
ATOM 1012 C CA . ALA A 1 130 ? 2.264 -2.018 17.259 1.00 88.50 130 ALA A CA 1
ATOM 1013 C C . ALA A 1 130 ? 1.285 -0.834 17.195 1.00 88.50 130 ALA A C 1
ATOM 1015 O O . ALA A 1 130 ? 0.235 -0.852 17.829 1.00 88.50 130 ALA A O 1
ATOM 1016 N N . GLU A 1 131 ? 1.631 0.222 16.459 1.00 90.06 131 GLU A N 1
ATOM 1017 C CA . GLU A 1 131 ? 0.740 1.356 16.243 1.00 90.06 131 GLU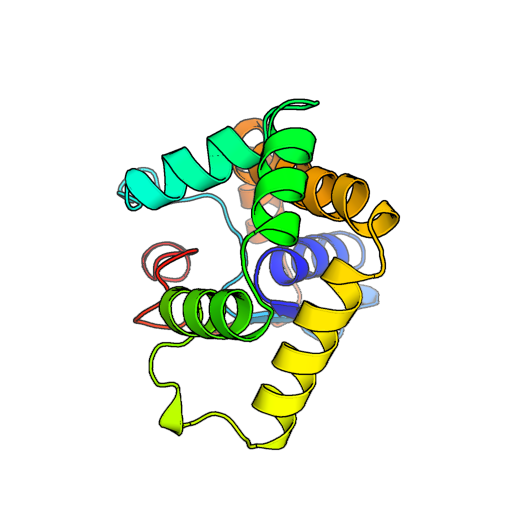 A CA 1
ATOM 1018 C C . GLU A 1 131 ? -0.357 1.018 15.241 1.00 90.06 131 GLU A C 1
ATOM 1020 O O . GLU A 1 131 ? -1.520 1.283 15.523 1.00 90.06 131 GLU A O 1
ATOM 1025 N N . VAL A 1 132 ? -0.010 0.357 14.136 1.00 88.25 132 VAL A N 1
ATOM 1026 C CA . VAL A 1 132 ? -0.988 -0.107 13.146 1.00 88.25 132 VAL A CA 1
ATOM 1027 C C . VAL A 1 132 ? -1.967 -1.109 13.765 1.00 88.25 132 VAL A C 1
ATOM 1029 O O . VAL A 1 132 ? -3.171 -0.967 13.574 1.00 88.25 132 VAL A O 1
ATOM 1032 N N . GLU A 1 133 ? -1.477 -2.063 14.563 1.00 88.12 133 GLU A N 1
ATOM 1033 C CA . GLU A 1 133 ? -2.319 -3.020 15.302 1.00 88.12 133 GLU A CA 1
ATOM 1034 C C . GLU A 1 133 ? -3.279 -2.307 16.266 1.00 88.12 133 GLU A C 1
ATOM 1036 O O . GLU A 1 133 ? -4.461 -2.635 16.332 1.00 88.12 133 GLU A O 1
ATOM 1041 N N . ARG A 1 134 ? -2.800 -1.283 16.982 1.00 91.81 134 ARG A N 1
ATOM 1042 C CA . ARG A 1 134 ? -3.636 -0.502 17.904 1.00 91.81 134 ARG A CA 1
ATOM 1043 C C . ARG A 1 134 ? -4.708 0.303 17.177 1.00 91.81 134 ARG A C 1
ATOM 1045 O O . ARG A 1 134 ? -5.831 0.381 17.659 1.00 91.81 134 ARG A O 1
ATOM 1052 N N . VAL A 1 135 ? -4.360 0.905 16.039 1.00 93.62 135 VAL A N 1
ATOM 1053 C CA . VAL A 1 135 ? -5.307 1.653 15.202 1.00 93.62 135 VAL A CA 1
ATOM 1054 C C . VAL A 1 135 ? -6.394 0.714 14.684 1.00 93.62 135 VAL A C 1
ATOM 1056 O O . VAL A 1 135 ? -7.572 1.027 14.840 1.00 93.62 135 VAL A O 1
ATOM 1059 N N . ALA A 1 136 ? -6.015 -0.457 14.165 1.00 91.00 136 ALA A N 1
ATOM 1060 C CA . ALA A 1 136 ? -6.964 -1.478 13.728 1.00 91.00 136 ALA A CA 1
ATOM 1061 C C . ALA A 1 136 ? -7.918 -1.889 14.863 1.00 91.00 136 ALA A C 1
ATOM 1063 O O . ALA A 1 136 ? -9.131 -1.874 14.680 1.00 91.00 136 ALA A O 1
ATOM 1064 N N . ALA A 1 137 ? -7.382 -2.153 16.060 1.00 91.25 137 ALA A N 1
ATOM 1065 C CA . ALA A 1 137 ? -8.172 -2.523 17.236 1.00 91.25 137 ALA A CA 1
ATOM 1066 C C . ALA A 1 137 ? -9.080 -1.395 17.767 1.00 91.25 137 ALA A C 1
ATOM 1068 O O . ALA A 1 137 ? -10.032 -1.665 18.493 1.00 91.25 137 ALA A O 1
ATOM 1069 N N . SER A 1 138 ? -8.791 -0.133 17.433 1.00 95.00 138 SER A N 1
ATOM 1070 C CA . SER A 1 138 ? -9.607 1.024 17.827 1.00 95.00 138 SER A CA 1
ATOM 1071 C C . SER A 1 138 ? -10.745 1.354 16.859 1.00 95.00 138 SER A C 1
ATOM 1073 O O . SER A 1 138 ? -11.530 2.259 17.144 1.00 95.00 138 SER A O 1
ATOM 1075 N N . LEU A 1 139 ? -10.838 0.667 15.714 1.00 95.50 139 LEU A N 1
ATOM 1076 C CA . LEU A 1 139 ? -11.893 0.918 14.737 1.00 95.50 139 LEU A CA 1
ATOM 1077 C C . LEU A 1 139 ? -13.275 0.625 15.336 1.00 95.50 139 LEU A C 1
ATOM 1079 O O . LEU A 1 139 ? -13.546 -0.474 15.810 1.00 95.50 139 LEU A O 1
ATOM 1083 N N . THR A 1 140 ? -14.170 1.608 15.254 1.00 96.75 140 THR A N 1
ATOM 1084 C CA . THR A 1 140 ? -15.565 1.497 15.719 1.00 96.75 140 THR A CA 1
ATOM 1085 C C . THR A 1 140 ? -16.583 1.534 14.582 1.00 96.75 140 THR A C 1
ATOM 1087 O O . THR A 1 140 ? -17.758 1.232 14.789 1.00 96.75 140 THR A O 1
ATOM 1090 N N . VAL A 1 141 ? -16.154 1.907 13.374 1.00 97.81 141 VAL A N 1
ATOM 1091 C CA . VAL A 1 141 ? -17.027 1.982 12.199 1.00 97.81 141 VAL A CA 1
ATOM 1092 C C . VAL A 1 141 ? -17.310 0.582 11.637 1.00 97.81 141 VAL A C 1
ATOM 1094 O O . VAL A 1 141 ? -16.424 -0.279 11.680 1.00 97.81 141 VAL A O 1
ATOM 1097 N N . PRO A 1 142 ? -18.498 0.339 11.047 1.00 97.81 142 PRO A N 1
ATOM 1098 C CA . PRO A 1 142 ? -18.771 -0.907 10.337 1.00 97.81 142 PRO A CA 1
ATOM 1099 C C . PRO A 1 142 ? -17.699 -1.164 9.275 1.00 97.81 142 PRO A C 1
ATOM 1101 O O . PRO A 1 142 ? -17.488 -0.328 8.391 1.00 97.81 142 PRO A O 1
ATOM 1104 N N . THR A 1 143 ? -17.013 -2.302 9.385 1.00 96.69 143 THR A N 1
ATOM 1105 C CA . THR A 1 143 ? -15.848 -2.625 8.556 1.00 96.69 143 THR A CA 1
ATOM 1106 C C . THR A 1 143 ? -16.051 -3.958 7.845 1.00 96.69 143 THR A C 1
ATOM 1108 O O . THR A 1 143 ? -16.323 -4.969 8.485 1.00 96.69 143 THR A O 1
ATOM 1111 N N . LEU A 1 144 ? -15.914 -3.955 6.518 1.00 96.62 144 LEU A N 1
ATOM 1112 C CA . LEU A 1 144 ? -15.867 -5.155 5.686 1.00 96.62 144 LEU A CA 1
ATOM 1113 C C . LEU A 1 144 ? -14.414 -5.440 5.298 1.00 96.62 144 LEU A C 1
ATOM 1115 O O . LEU A 1 144 ? -13.758 -4.585 4.700 1.00 96.62 144 LEU A O 1
ATOM 1119 N N . LEU A 1 145 ? -13.944 -6.650 5.592 1.00 94.81 145 LEU A N 1
ATOM 1120 C CA . LEU A 1 145 ? -12.672 -7.170 5.100 1.00 94.81 145 LEU A CA 1
ATOM 1121 C C . LEU A 1 145 ? -12.926 -8.076 3.894 1.00 94.81 145 LEU A C 1
ATOM 1123 O O . LEU A 1 145 ? -13.743 -8.993 3.956 1.00 94.81 145 LEU A O 1
ATOM 1127 N N . VAL A 1 146 ? -12.225 -7.809 2.796 1.00 95.56 146 VAL A N 1
ATOM 1128 C CA . VAL A 1 146 ? -12.212 -8.635 1.587 1.00 95.56 146 VAL A CA 1
ATOM 1129 C C . VAL A 1 146 ? -10.768 -9.025 1.324 1.00 95.56 146 VAL A C 1
ATOM 1131 O O . VAL A 1 146 ? -9.903 -8.152 1.266 1.00 95.56 146 VAL A O 1
ATOM 1134 N N . TRP A 1 147 ? -10.513 -10.323 1.174 1.00 94.19 147 TRP A N 1
ATOM 1135 C CA . TRP A 1 147 ? -9.161 -10.829 0.967 1.00 94.19 147 TRP A CA 1
ATOM 1136 C C . TRP A 1 147 ? -9.093 -11.854 -0.159 1.00 94.19 147 TRP A C 1
ATOM 1138 O O . TRP A 1 147 ? -9.928 -12.759 -0.237 1.00 94.19 147 TRP A O 1
ATOM 1148 N N . GLY A 1 148 ? -8.087 -11.725 -1.015 1.00 92.19 148 GLY A N 1
ATOM 1149 C CA . GLY A 1 148 ? -7.747 -12.693 -2.043 1.00 92.19 148 GLY A CA 1
ATOM 1150 C C . GLY A 1 148 ? -7.046 -13.908 -1.442 1.00 92.19 148 GLY A C 1
ATOM 1151 O O . GLY A 1 148 ? -6.005 -13.786 -0.797 1.00 92.19 148 GLY A O 1
ATOM 1152 N N . SER A 1 149 ? -7.576 -15.106 -1.696 1.00 91.06 149 SER A N 1
ATOM 1153 C CA . SER A 1 149 ? -6.943 -16.367 -1.276 1.00 91.06 149 SER A CA 1
ATOM 1154 C C . SER A 1 149 ? -5.547 -16.567 -1.863 1.00 91.06 149 SER A C 1
ATOM 1156 O O . SER A 1 149 ? -4.701 -17.206 -1.242 1.00 91.06 149 SER A O 1
ATOM 1158 N N . ASP A 1 150 ? -5.318 -15.999 -3.045 1.00 90.12 150 ASP A N 1
ATOM 1159 C CA . ASP A 1 150 ? -4.103 -16.151 -3.842 1.00 90.12 150 ASP A CA 1
ATOM 1160 C C . ASP A 1 150 ? -3.231 -14.883 -3.836 1.00 90.12 150 ASP A C 1
ATOM 1162 O O . ASP A 1 150 ? -2.386 -14.708 -4.715 1.00 90.12 150 ASP A O 1
ATOM 1166 N N . ASP A 1 151 ? -3.425 -13.976 -2.869 1.00 88.19 151 ASP A N 1
ATOM 1167 C CA . ASP A 1 151 ? -2.588 -12.781 -2.745 1.00 88.19 151 ASP A CA 1
ATOM 1168 C C . ASP A 1 151 ? -1.141 -13.166 -2.371 1.00 88.19 151 ASP A C 1
ATOM 1170 O O . ASP A 1 151 ? -0.847 -13.692 -1.293 1.00 88.19 151 ASP A O 1
ATOM 1174 N N . LEU A 1 152 ? -0.215 -12.898 -3.295 1.00 81.44 152 LEU A N 1
ATOM 1175 C CA . LEU A 1 152 ? 1.215 -13.182 -3.152 1.00 81.44 152 LEU A CA 1
ATOM 1176 C C . LEU A 1 152 ? 1.997 -12.044 -2.476 1.00 81.44 152 LEU A C 1
ATOM 1178 O O . LEU A 1 152 ? 3.163 -12.234 -2.109 1.00 81.44 152 LEU A O 1
ATOM 1182 N N . LEU A 1 153 ? 1.401 -10.856 -2.364 1.00 81.06 153 LEU A N 1
ATOM 1183 C CA . LEU A 1 153 ? 2.013 -9.648 -1.820 1.00 81.06 153 LEU A CA 1
ATOM 1184 C C . LEU A 1 153 ? 1.614 -9.424 -0.360 1.00 81.06 153 LEU A C 1
ATOM 1186 O O . LEU A 1 153 ? 2.492 -9.154 0.465 1.00 81.06 153 LEU A O 1
ATOM 1190 N N . VAL A 1 154 ? 0.326 -9.564 -0.042 1.00 86.00 154 VAL A N 1
ATOM 1191 C CA . VAL A 1 154 ? -0.214 -9.510 1.321 1.00 86.00 154 VAL A CA 1
ATOM 1192 C C . VAL A 1 154 ? -0.950 -10.826 1.612 1.00 86.00 154 VAL A C 1
ATOM 1194 O O . VAL A 1 154 ? -2.158 -10.928 1.413 1.00 86.00 154 VAL A O 1
ATOM 1197 N N . PRO A 1 155 ? -0.227 -11.867 2.069 1.00 84.88 155 PRO A N 1
ATOM 1198 C CA . PRO A 1 155 ? -0.764 -13.221 2.151 1.00 84.88 155 PRO A CA 1
ATOM 1199 C C . PRO A 1 155 ? -2.033 -13.323 2.994 1.00 84.88 155 PRO A C 1
ATOM 1201 O O . PRO A 1 155 ? -2.156 -12.642 4.011 1.00 84.88 155 PRO A O 1
ATOM 1204 N N . LEU A 1 156 ? -2.909 -14.259 2.625 1.00 88.06 156 LEU A N 1
ATOM 1205 C CA . LEU A 1 156 ? -4.217 -14.485 3.247 1.00 88.06 156 LEU A CA 1
ATOM 1206 C C . LEU A 1 156 ? -4.189 -14.550 4.786 1.00 88.06 156 LEU A C 1
ATOM 1208 O O . LEU A 1 156 ? -5.094 -14.033 5.430 1.00 88.06 156 LEU A O 1
ATOM 1212 N N . VAL A 1 157 ? -3.124 -15.101 5.380 1.00 87.50 157 VAL A N 1
ATOM 1213 C CA . VAL A 1 157 ? -2.939 -15.174 6.844 1.00 87.50 157 VAL A CA 1
ATOM 1214 C C . VAL A 1 157 ? -3.004 -13.807 7.544 1.00 87.50 157 VAL A C 1
ATOM 1216 O O . VAL A 1 157 ? -3.238 -13.743 8.741 1.00 87.50 157 VAL A O 1
ATOM 1219 N N . VAL A 1 158 ? -2.785 -12.704 6.822 1.00 85.69 158 VAL A N 1
ATOM 1220 C CA . VAL A 1 158 ? -2.921 -11.337 7.349 1.00 85.69 158 VAL A CA 1
ATOM 1221 C C . VAL A 1 158 ? -4.387 -10.949 7.554 1.00 85.69 158 VAL A C 1
ATOM 1223 O O . VAL A 1 158 ? -4.693 -10.225 8.495 1.00 85.69 158 VAL A O 1
ATOM 1226 N N . GLY A 1 159 ? -5.276 -11.406 6.670 1.00 84.88 159 GLY A N 1
ATOM 1227 C CA . GLY A 1 159 ? -6.712 -11.125 6.713 1.00 84.88 159 GLY A CA 1
ATOM 1228 C C . GLY A 1 159 ? -7.545 -12.217 7.384 1.00 84.88 159 GLY A C 1
ATOM 1229 O O . GLY A 1 159 ? -8.768 -12.105 7.410 1.00 84.88 159 GLY A O 1
ATOM 1230 N N . GLN A 1 160 ? -6.905 -13.278 7.877 1.00 81.94 160 GLN A N 1
ATOM 1231 C CA . GLN A 1 160 ? -7.551 -14.381 8.583 1.00 81.94 160 GLN A CA 1
ATOM 1232 C C . GLN A 1 160 ? -7.443 -14.179 10.095 1.00 81.94 160 GLN A C 1
ATOM 1234 O O . GLN A 1 160 ? -6.343 -13.997 10.617 1.00 81.94 160 GLN A O 1
ATOM 1239 N N . GLU A 1 161 ? -8.586 -14.255 10.775 1.00 59.06 161 GLU A N 1
ATOM 1240 C CA . GLU A 1 161 ? -8.670 -14.617 12.196 1.00 59.06 161 GLU A CA 1
ATOM 1241 C C . GLU A 1 161 ? -8.835 -16.133 12.345 1.00 59.06 161 GLU A C 1
ATOM 1243 O O . GLU A 1 161 ? -9.599 -16.728 11.545 1.00 59.06 161 GLU A O 1
#

Foldseek 3Di:
DQEAEACRLLVQLLVCLVCVVVDQEYEYELYNAADDPPDDADPVLVVLLVQLLPPPRVLVVVLVCLVPAALVRVLVVCCVQAPPDPVPDDPVNSVVSSVVSVVCSVCSVVSVVVSVSSNVSVCCNPVVNVVSVVSNVSRPHHYHYHYDCPNNNRHPNRVDD